Protein AF-A0A423K0E0-F1 (afdb_monomer)

pLDDT: mean 92.57, std 11.97, range [43.03, 98.81]

Nearest PDB structures (foldseek):
  6r1o-assembly1_A-2  TM=6.251E-01  e=2.276E+00  Escherichia coli

Secondary structure (DSSP, 8-state):
-HHHHHHHHHHHHHHHHHHHHHHHHHHHHHHHHHHHHHHHHHHHHT---HHHHHHHHHHHHHHHHHHHHHHHHTTGGGSTTTTTS--PPPPPPPPP-TT-GGG------

Structure (mmCIF, N/CA/C/O backbone):
data_AF-A0A423K0E0-F1
#
_entry.id   AF-A0A423K0E0-F1
#
loop_
_atom_site.group_PDB
_atom_site.id
_atom_site.type_symbol
_atom_site.label_atom_id
_atom_site.label_alt_id
_atom_site.label_comp_id
_atom_site.label_asym_id
_atom_site.label_entity_id
_atom_site.label_seq_id
_atom_site.pdbx_PDB_ins_code
_atom_site.Cartn_x
_atom_site.Cartn_y
_atom_site.Cartn_z
_atom_site.occupancy
_atom_site.B_iso_or_equiv
_atom_site.auth_seq_id
_atom_site.auth_comp_id
_atom_site.auth_asym_id
_atom_site.auth_atom_id
_atom_site.pdbx_PDB_model_num
ATOM 1 N N . MET A 1 1 ? 21.934 -0.387 -34.084 1.00 66.06 1 MET A N 1
ATOM 2 C CA . MET A 1 1 ? 21.129 0.817 -33.752 1.00 66.06 1 MET A CA 1
ATOM 3 C C . MET A 1 1 ? 19.669 0.481 -33.469 1.00 66.06 1 MET A C 1
ATOM 5 O O . MET A 1 1 ? 19.189 0.884 -32.421 1.00 66.06 1 MET A O 1
ATO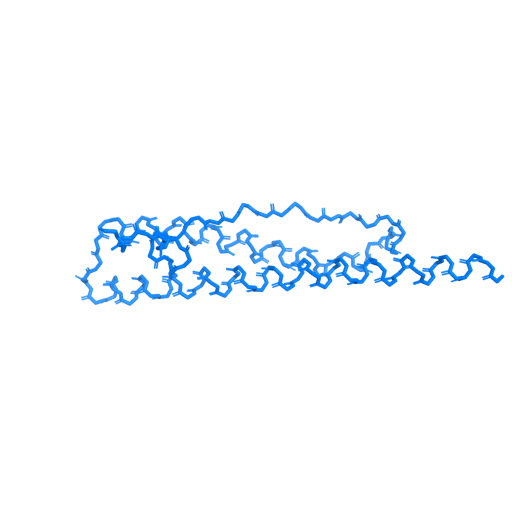M 9 N N . LYS A 1 2 ? 18.976 -0.276 -34.335 1.00 76.00 2 LYS A N 1
ATOM 10 C CA . LYS A 1 2 ? 17.572 -0.685 -34.125 1.00 76.00 2 LYS A CA 1
ATOM 11 C C . LYS A 1 2 ? 17.340 -1.406 -32.785 1.00 76.00 2 LYS A C 1
ATOM 13 O O . LYS A 1 2 ? 16.423 -1.041 -32.061 1.00 76.00 2 LYS A O 1
ATOM 18 N N . ASP A 1 3 ? 18.235 -2.314 -32.404 1.00 83.94 3 ASP A N 1
ATOM 19 C CA . ASP A 1 3 ? 18.090 -3.085 -31.157 1.00 83.94 3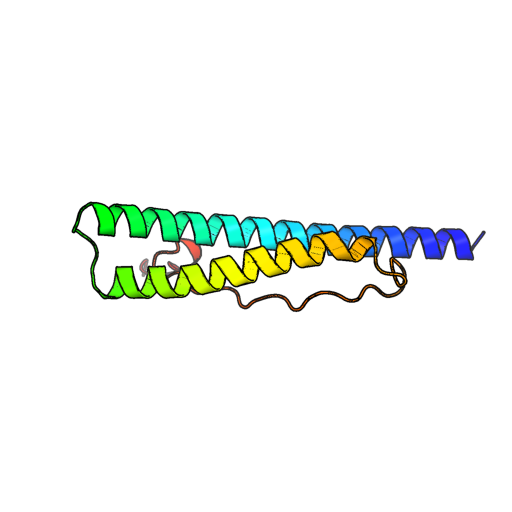 ASP A CA 1
ATOM 20 C C . ASP A 1 3 ? 18.274 -2.237 -29.894 1.00 83.94 3 ASP A C 1
ATOM 22 O O . ASP A 1 3 ? 17.579 -2.445 -28.907 1.00 83.94 3 ASP A O 1
ATOM 26 N N . ALA A 1 4 ? 19.149 -1.226 -29.937 1.00 87.88 4 ALA A N 1
ATOM 27 C CA . ALA A 1 4 ? 19.344 -0.301 -28.819 1.00 87.88 4 ALA A CA 1
ATOM 28 C C . ALA A 1 4 ? 18.102 0.577 -28.579 1.00 87.88 4 ALA A C 1
ATOM 30 O O . ALA A 1 4 ? 17.768 0.873 -27.436 1.00 87.88 4 ALA A O 1
ATOM 31 N N . ILE A 1 5 ? 17.395 0.958 -29.649 1.00 93.25 5 ILE A N 1
ATOM 32 C CA . ILE A 1 5 ? 16.140 1.719 -29.557 1.00 93.25 5 ILE A CA 1
ATOM 33 C C . ILE A 1 5 ? 15.037 0.850 -28.944 1.00 93.25 5 ILE A C 1
ATOM 35 O O . ILE A 1 5 ? 14.324 1.307 -28.055 1.00 93.25 5 ILE A O 1
ATOM 39 N N . VAL A 1 6 ? 14.927 -0.412 -29.374 1.00 93.25 6 VAL A N 1
ATOM 40 C CA . VAL A 1 6 ? 13.949 -1.368 -28.824 1.00 93.25 6 VAL A CA 1
ATOM 41 C C . VAL A 1 6 ? 14.202 -1.614 -27.335 1.00 93.25 6 VAL A C 1
ATOM 43 O O . VAL A 1 6 ? 13.281 -1.533 -26.528 1.00 93.25 6 VAL A O 1
ATOM 46 N N . GLN A 1 7 ? 15.461 -1.833 -26.963 1.00 92.12 7 GLN A N 1
ATOM 47 C CA . GLN A 1 7 ? 15.897 -2.012 -25.578 1.00 92.12 7 GLN A CA 1
ATOM 48 C C . GLN A 1 7 ? 15.597 -0.786 -24.702 1.00 92.12 7 GLN A C 1
ATOM 50 O O . GLN A 1 7 ? 15.068 -0.913 -23.599 1.00 92.12 7 GLN A O 1
ATOM 55 N N . ALA A 1 8 ? 15.865 0.422 -25.203 1.00 94.06 8 ALA A N 1
ATOM 56 C CA . ALA A 1 8 ? 15.539 1.652 -24.488 1.00 94.06 8 ALA A CA 1
ATOM 57 C C . ALA A 1 8 ? 14.023 1.825 -24.277 1.00 94.06 8 ALA A C 1
ATOM 59 O O . ALA A 1 8 ? 13.604 2.234 -23.193 1.00 94.06 8 ALA A O 1
ATOM 60 N N . ALA A 1 9 ? 13.207 1.484 -25.281 1.00 95.12 9 ALA A N 1
ATOM 61 C CA . ALA A 1 9 ? 11.750 1.543 -25.185 1.00 95.12 9 ALA A CA 1
ATOM 62 C C . ALA A 1 9 ? 11.205 0.550 -24.144 1.00 95.12 9 ALA A C 1
ATOM 64 O O . ALA A 1 9 ? 10.440 0.947 -23.268 1.00 95.12 9 ALA A O 1
ATOM 65 N N . GLN A 1 10 ? 11.672 -0.701 -24.175 1.00 95.31 10 GLN A N 1
ATOM 66 C CA . GLN A 1 10 ? 11.305 -1.727 -23.193 1.00 95.31 10 GLN A CA 1
ATOM 67 C C . GLN A 1 10 ? 11.686 -1.320 -21.763 1.00 95.31 10 GLN A C 1
ATOM 69 O O . GLN A 1 10 ? 10.900 -1.483 -20.833 1.00 95.31 10 GLN A O 1
ATOM 74 N N . LEU A 1 11 ? 12.875 -0.738 -21.570 1.00 97.12 11 LEU A N 1
ATOM 75 C CA . LEU A 1 11 ? 13.290 -0.239 -20.259 1.00 97.12 11 LEU A CA 1
ATOM 76 C C . LEU A 1 11 ? 12.397 0.911 -19.778 1.00 97.12 11 LEU A C 1
ATOM 78 O O . LEU A 1 11 ? 12.086 0.990 -18.589 1.00 97.12 11 LEU A O 1
ATOM 82 N N . ALA A 1 12 ? 12.013 1.823 -20.673 1.00 97.88 12 ALA A N 1
ATOM 83 C CA . ALA A 1 12 ? 11.129 2.934 -20.335 1.00 97.88 12 ALA A CA 1
ATOM 84 C C . ALA A 1 12 ? 9.733 2.438 -19.925 1.00 97.88 12 ALA A C 1
ATOM 86 O O . ALA A 1 12 ? 9.205 2.885 -18.908 1.00 97.88 12 ALA A O 1
ATOM 87 N N . GLU A 1 13 ? 9.181 1.475 -20.663 1.00 97.94 13 GLU A N 1
ATOM 88 C CA . GLU A 1 13 ? 7.895 0.844 -20.362 1.00 97.94 13 GLU A CA 1
ATOM 89 C C . GLU A 1 13 ? 7.921 0.116 -19.012 1.00 97.94 13 GLU A C 1
ATOM 91 O O . GLU A 1 13 ? 7.096 0.398 -18.142 1.00 97.94 13 GLU A O 1
ATOM 96 N N . ALA A 1 14 ? 8.932 -0.725 -18.768 1.00 97.88 14 ALA A N 1
ATOM 97 C CA . ALA A 1 14 ? 9.074 -1.442 -17.502 1.00 97.88 14 ALA A CA 1
ATOM 98 C C . ALA A 1 14 ? 9.226 -0.488 -16.301 1.00 97.88 14 ALA A C 1
ATOM 100 O O . ALA A 1 14 ? 8.689 -0.737 -15.218 1.00 97.88 14 ALA A O 1
ATOM 101 N N . LYS A 1 15 ? 9.939 0.636 -16.476 1.00 98.44 15 LYS A N 1
ATOM 102 C CA . LYS A 1 15 ? 10.047 1.687 -15.449 1.00 98.44 15 LYS A CA 1
ATOM 103 C C . LYS A 1 15 ? 8.703 2.352 -15.170 1.00 98.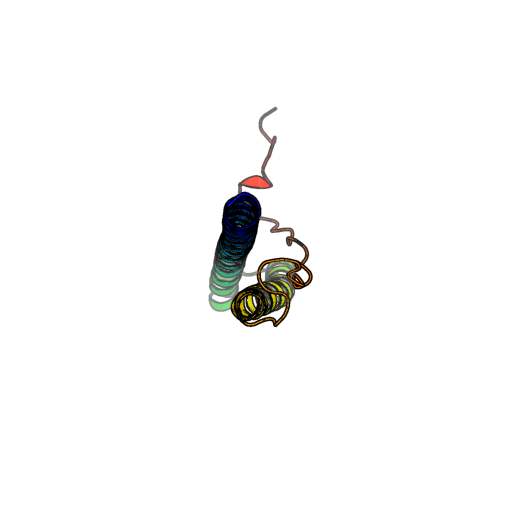44 15 LYS A C 1
ATOM 105 O O . LYS A 1 15 ? 8.392 2.593 -14.004 1.00 98.44 15 LYS A O 1
ATOM 110 N N . LEU A 1 16 ? 7.929 2.651 -16.212 1.00 98.50 16 LEU A N 1
ATOM 111 C CA . LEU A 1 16 ? 6.609 3.257 -16.070 1.00 98.50 16 LEU A CA 1
ATOM 112 C C . LEU A 1 16 ? 5.649 2.311 -15.342 1.00 98.50 16 LEU A C 1
ATOM 114 O O . LEU A 1 16 ? 4.964 2.736 -14.413 1.00 98.50 16 LEU A O 1
ATOM 118 N N . GLU A 1 17 ? 5.655 1.025 -15.696 1.00 98.44 17 GLU A N 1
ATOM 119 C CA . GLU A 1 17 ? 4.845 0.012 -15.022 1.00 98.44 17 GLU A CA 1
ATOM 120 C C . GLU A 1 17 ? 5.238 -0.129 -13.540 1.00 98.44 17 GLU A C 1
ATOM 122 O O . GLU A 1 17 ? 4.371 -0.096 -12.660 1.00 98.44 17 GLU A O 1
ATOM 127 N N . LEU A 1 18 ? 6.540 -0.209 -13.230 1.00 98.50 18 LEU A N 1
ATOM 128 C CA . LEU A 1 18 ? 7.017 -0.258 -11.844 1.00 98.50 18 LEU A CA 1
ATOM 129 C C . LEU A 1 18 ? 6.600 0.994 -11.059 1.00 98.50 18 LEU A C 1
ATOM 131 O O . LEU A 1 18 ? 6.193 0.884 -9.899 1.00 98.50 18 LEU A O 1
ATOM 135 N N . ALA A 1 19 ? 6.696 2.177 -11.670 1.00 98.62 19 ALA A N 1
ATOM 136 C CA . ALA A 1 19 ? 6.284 3.433 -11.052 1.00 98.62 19 ALA A CA 1
ATOM 137 C C . ALA A 1 19 ? 4.774 3.452 -10.770 1.00 98.62 19 ALA A C 1
ATOM 139 O O . ALA A 1 19 ? 4.374 3.791 -9.657 1.00 98.62 19 ALA A O 1
ATOM 140 N N . ALA A 1 20 ? 3.946 3.013 -11.722 1.00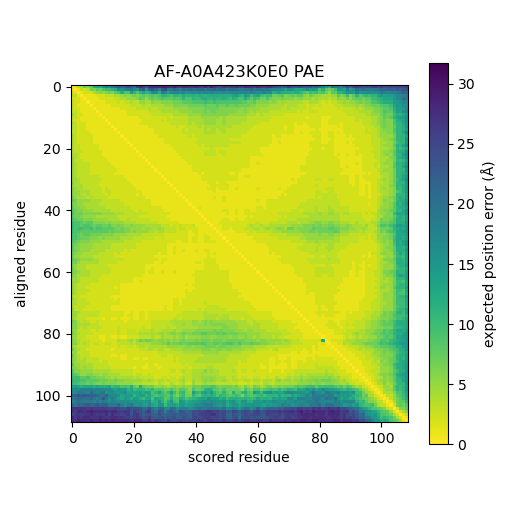 98.62 20 ALA A N 1
ATOM 141 C CA . ALA A 1 20 ? 2.497 2.928 -11.558 1.00 98.62 20 ALA A CA 1
ATOM 142 C C . ALA A 1 20 ? 2.099 1.961 -10.430 1.00 98.62 20 ALA A C 1
ATOM 144 O O . ALA A 1 20 ? 1.304 2.319 -9.558 1.00 98.62 20 ALA A O 1
ATOM 145 N N . LYS A 1 21 ? 2.705 0.766 -10.378 1.00 98.69 21 LYS A N 1
ATOM 146 C CA . LYS A 1 21 ? 2.468 -0.206 -9.295 1.00 98.69 21 LYS A CA 1
ATOM 147 C C . LYS A 1 21 ? 2.902 0.337 -7.930 1.00 98.69 21 LYS A C 1
ATOM 149 O O . LYS A 1 21 ? 2.183 0.160 -6.947 1.00 98.69 21 LYS A O 1
ATOM 154 N N . ASN A 1 22 ? 4.040 1.036 -7.860 1.00 98.62 22 ASN A N 1
ATOM 155 C CA . ASN A 1 22 ? 4.494 1.680 -6.623 1.00 98.62 22 ASN A CA 1
ATOM 156 C C . ASN A 1 22 ? 3.548 2.795 -6.172 1.00 98.62 22 ASN A C 1
ATOM 158 O O . ASN A 1 22 ? 3.195 2.839 -4.996 1.00 98.62 22 ASN A O 1
ATOM 162 N N . ALA A 1 23 ? 3.123 3.668 -7.087 1.00 98.62 23 ALA A N 1
ATOM 163 C CA . ALA A 1 23 ? 2.182 4.742 -6.790 1.00 98.62 23 ALA A CA 1
ATOM 164 C C . ALA A 1 23 ? 0.856 4.183 -6.255 1.00 98.62 23 ALA A C 1
ATOM 166 O O . ALA A 1 23 ? 0.372 4.636 -5.217 1.00 98.62 23 ALA A O 1
ATOM 167 N N . LYS A 1 24 ? 0.322 3.131 -6.890 1.00 98.44 24 LYS A N 1
ATOM 168 C CA . LYS A 1 24 ? -0.882 2.442 -6.413 1.00 98.44 24 LYS A CA 1
ATOM 169 C C . LYS A 1 24 ? -0.690 1.854 -5.015 1.00 98.44 24 LYS A C 1
ATOM 171 O O . LYS A 1 24 ? -1.530 2.072 -4.147 1.00 98.44 24 LYS A O 1
ATOM 176 N N . ALA A 1 25 ? 0.422 1.158 -4.772 1.00 98.56 25 ALA A N 1
ATOM 177 C CA . ALA A 1 25 ? 0.709 0.583 -3.460 1.00 98.56 25 ALA A CA 1
ATOM 178 C C . ALA A 1 25 ? 0.834 1.658 -2.366 1.00 98.56 25 ALA A C 1
ATOM 180 O O . ALA A 1 25 ? 0.322 1.467 -1.269 1.00 98.56 25 ALA A O 1
ATOM 181 N N . VAL A 1 26 ? 1.476 2.796 -2.657 1.00 98.62 26 VAL A N 1
ATOM 182 C CA . VAL A 1 26 ? 1.556 3.940 -1.731 1.00 98.62 26 VAL A CA 1
ATOM 183 C C . VAL A 1 26 ? 0.164 4.470 -1.399 1.00 98.62 26 VAL A C 1
ATOM 185 O O . VAL A 1 26 ? -0.150 4.614 -0.222 1.00 98.62 26 VAL A O 1
ATOM 188 N N . ALA A 1 27 ? -0.669 4.713 -2.414 1.00 97.56 27 ALA A N 1
ATOM 189 C CA . ALA A 1 27 ? -2.019 5.233 -2.220 1.00 97.56 27 ALA A CA 1
ATOM 190 C C . ALA A 1 27 ? -2.883 4.283 -1.374 1.00 97.56 27 ALA A C 1
ATOM 192 O O . ALA A 1 27 ? -3.549 4.724 -0.442 1.00 97.56 27 ALA A O 1
ATOM 193 N N . GLN A 1 28 ? -2.821 2.975 -1.645 1.00 98.06 28 GLN A N 1
ATOM 194 C CA . GLN A 1 28 ? -3.553 1.974 -0.863 1.00 98.06 28 GLN A CA 1
ATOM 195 C C . GLN A 1 28 ? -3.050 1.886 0.579 1.00 98.06 28 GLN A C 1
ATOM 197 O O . GLN A 1 28 ? -3.858 1.878 1.500 1.00 98.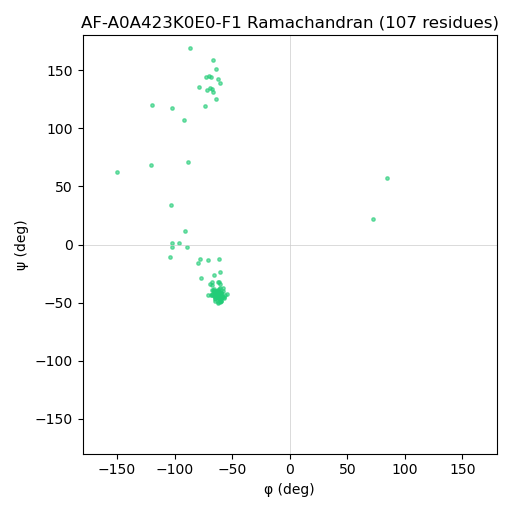06 28 GLN A O 1
ATOM 202 N N . ILE A 1 29 ? -1.730 1.882 0.800 1.00 98.50 29 ILE A N 1
ATOM 203 C CA . ILE A 1 29 ? -1.162 1.869 2.156 1.00 98.50 29 ILE A CA 1
ATOM 204 C C . ILE A 1 29 ? -1.606 3.101 2.941 1.00 98.50 29 ILE A C 1
ATOM 206 O O . ILE A 1 29 ? -2.000 2.948 4.090 1.00 98.50 29 ILE A O 1
ATOM 210 N N . ALA A 1 30 ? -1.551 4.291 2.338 1.00 97.75 30 ALA A N 1
ATOM 211 C CA . ALA A 1 30 ? -1.952 5.527 3.001 1.00 97.75 30 ALA A CA 1
ATOM 212 C C . ALA A 1 30 ? -3.437 5.498 3.383 1.00 97.75 30 ALA A C 1
ATOM 214 O O . ALA A 1 30 ? -3.763 5.691 4.546 1.00 97.75 30 ALA A O 1
ATOM 215 N N . ARG A 1 31 ? -4.315 5.155 2.431 1.00 96.62 31 ARG A N 1
ATOM 216 C CA . ARG A 1 31 ? -5.764 5.029 2.648 1.00 96.62 31 ARG A CA 1
ATOM 217 C C . ARG A 1 31 ? -6.112 4.028 3.757 1.00 96.62 31 ARG A C 1
ATOM 219 O O . ARG A 1 31 ? -6.945 4.316 4.606 1.00 96.62 31 ARG A O 1
ATOM 226 N N . ILE A 1 32 ? -5.486 2.849 3.755 1.00 97.50 32 ILE A N 1
ATOM 227 C CA . ILE A 1 32 ? -5.758 1.814 4.764 1.00 97.50 32 ILE A CA 1
ATOM 228 C C . ILE A 1 32 ? -5.200 2.225 6.130 1.00 97.50 32 ILE A C 1
ATOM 230 O O . ILE A 1 32 ? -5.879 2.040 7.134 1.00 97.50 32 ILE A O 1
ATOM 234 N N . GLN A 1 33 ? -3.978 2.767 6.179 1.00 98.38 33 GLN A N 1
ATOM 235 C CA . GLN A 1 33 ? -3.361 3.221 7.428 1.00 98.38 33 GLN A CA 1
ATOM 236 C C . GLN A 1 33 ? -4.199 4.323 8.082 1.00 98.38 33 GLN A C 1
ATOM 238 O O . GLN A 1 33 ? -4.479 4.224 9.267 1.00 98.38 33 GLN A O 1
ATOM 243 N N . ASP A 1 34 ? -4.659 5.301 7.302 1.00 97.38 34 ASP A N 1
ATOM 244 C CA . ASP A 1 34 ? -5.506 6.396 7.782 1.00 97.38 34 ASP A CA 1
ATOM 245 C C . ASP A 1 34 ? -6.801 5.887 8.442 1.00 97.38 34 ASP A C 1
ATOM 247 O O . ASP A 1 34 ? -7.139 6.285 9.559 1.00 97.38 34 ASP A O 1
ATOM 251 N N . ARG A 1 35 ? -7.486 4.917 7.815 1.00 97.25 35 ARG A N 1
ATOM 252 C CA . ARG A 1 35 ? -8.681 4.297 8.409 1.00 97.25 35 ARG A CA 1
ATOM 253 C C . ARG A 1 35 ? -8.356 3.475 9.656 1.00 97.25 35 ARG A C 1
ATOM 255 O O . ARG A 1 35 ? -9.099 3.558 10.629 1.00 97.25 35 ARG A O 1
ATOM 262 N N . VAL A 1 36 ? -7.271 2.696 9.639 1.00 98.06 36 VAL A N 1
ATOM 263 C CA . VAL A 1 36 ? -6.819 1.910 10.803 1.00 98.06 36 VAL A CA 1
ATOM 264 C C . VAL A 1 36 ? -6.534 2.820 11.995 1.00 98.06 36 VAL A C 1
ATOM 266 O O . VAL A 1 36 ? -6.958 2.502 13.106 1.00 98.06 36 VAL A O 1
ATOM 269 N N . ASP A 1 37 ? -5.858 3.944 11.758 1.00 98.38 37 ASP A N 1
ATOM 270 C CA . ASP A 1 37 ? -5.523 4.922 12.792 1.00 98.38 37 ASP A CA 1
ATOM 271 C C . ASP A 1 37 ? -6.798 5.597 13.319 1.00 98.38 37 ASP A C 1
ATOM 273 O O . ASP A 1 37 ? -6.998 5.673 14.528 1.00 98.38 37 ASP A O 1
ATOM 277 N N . THR A 1 38 ? -7.716 5.981 12.424 1.00 97.06 38 THR A N 1
ATOM 278 C CA . THR A 1 38 ? -9.012 6.578 12.788 1.00 97.06 38 THR A CA 1
ATOM 279 C C . THR A 1 38 ? -9.858 5.653 13.665 1.00 97.06 38 THR A C 1
ATOM 281 O O . THR A 1 38 ? -10.406 6.093 14.673 1.00 97.06 38 THR A O 1
ATOM 284 N N . LEU A 1 39 ? -9.955 4.370 13.303 1.00 97.12 39 LEU A N 1
ATOM 285 C CA . LEU A 1 39 ? -10.631 3.359 14.122 1.00 97.12 39 LEU A CA 1
ATOM 286 C C . LEU A 1 39 ? -9.927 3.185 15.475 1.00 97.12 39 LEU A C 1
ATOM 288 O O . LEU A 1 39 ? -10.586 3.085 16.505 1.00 97.12 39 LEU A O 1
ATOM 292 N N . GLY A 1 40 ? -8.591 3.228 15.478 1.00 97.94 40 GLY A N 1
ATOM 293 C CA . GLY A 1 40 ? -7.780 3.168 16.694 1.00 97.94 40 GLY A CA 1
ATOM 294 C C . GLY A 1 40 ? -8.103 4.288 17.677 1.00 97.94 40 GLY A C 1
ATOM 295 O O . GLY A 1 40 ? -8.231 4.022 18.865 1.00 97.94 40 GLY A O 1
ATOM 296 N N . TYR A 1 41 ? -8.336 5.511 17.193 1.00 98.12 41 TYR A N 1
ATOM 297 C CA . TYR A 1 41 ? -8.740 6.625 18.057 1.00 98.12 41 TYR A CA 1
ATOM 298 C C . TYR A 1 41 ? -10.074 6.360 18.770 1.00 98.12 41 TYR A C 1
ATOM 300 O O . TYR A 1 41 ? -10.199 6.673 19.952 1.00 98.12 41 TYR A O 1
ATOM 308 N N . GLY A 1 42 ? -11.054 5.768 18.078 1.00 97.56 42 GLY A N 1
ATOM 309 C CA . GLY A 1 42 ? -12.341 5.393 18.675 1.00 97.56 42 GLY A CA 1
ATOM 310 C C . GLY A 1 42 ? -12.212 4.260 19.696 1.00 97.56 42 GLY A C 1
ATOM 311 O O . GLY A 1 42 ? -12.842 4.312 20.751 1.00 97.56 42 GLY A O 1
ATOM 312 N N . ILE A 1 43 ? -11.358 3.270 19.418 1.00 97.31 43 ILE A N 1
ATOM 313 C CA . ILE A 1 43 ? -11.073 2.155 20.336 1.00 97.31 43 ILE A CA 1
ATOM 314 C C . ILE A 1 43 ? -10.395 2.675 21.606 1.00 97.31 43 ILE A C 1
ATOM 316 O O . ILE A 1 43 ? -10.850 2.384 22.710 1.00 97.31 43 ILE A O 1
ATOM 320 N N . ASP A 1 44 ? -9.358 3.502 21.460 1.00 98.06 44 ASP A N 1
ATOM 321 C CA . ASP A 1 44 ? -8.627 4.090 22.587 1.00 98.06 44 ASP A CA 1
ATOM 322 C C . ASP A 1 44 ? -9.528 4.993 23.450 1.00 98.06 44 ASP A C 1
ATOM 324 O O . ASP A 1 44 ? -9.351 5.071 24.668 1.00 98.06 44 ASP A O 1
ATOM 328 N N . ALA A 1 45 ? -10.512 5.659 22.835 1.00 98.00 45 ALA A N 1
ATOM 329 C CA . ALA A 1 45 ? -11.513 6.467 23.528 1.00 98.00 45 ALA A CA 1
ATOM 330 C C . ALA A 1 45 ? -12.634 5.639 24.193 1.00 98.00 45 ALA A C 1
ATOM 332 O O . ALA A 1 45 ? -13.385 6.182 25.003 1.00 98.00 45 ALA A O 1
ATOM 333 N N . GLY A 1 46 ? -12.756 4.344 23.878 1.00 97.31 46 GLY A N 1
ATOM 334 C CA . GLY A 1 46 ? -13.865 3.494 24.325 1.00 97.31 46 GLY A CA 1
ATOM 335 C C . GLY A 1 46 ? -15.198 3.790 23.626 1.00 97.31 46 GLY A C 1
ATOM 336 O O . GLY A 1 46 ? -16.254 3.491 24.179 1.00 97.31 46 GLY A O 1
ATOM 337 N N . GLU A 1 47 ? -15.154 4.401 22.440 1.00 96.81 47 GLU A N 1
ATOM 338 C CA . GLU A 1 47 ? -16.324 4.777 21.631 1.00 96.81 47 GLU A CA 1
ATOM 339 C C . GLU A 1 47 ? -16.557 3.841 20.432 1.00 96.81 47 GLU A C 1
ATOM 341 O O . GLU A 1 47 ? -17.602 3.923 19.787 1.00 96.81 47 GLU A O 1
ATOM 346 N N . ALA A 1 48 ? -15.598 2.964 20.120 1.00 96.56 48 ALA A N 1
ATOM 347 C CA . ALA A 1 48 ? -15.704 2.017 19.014 1.00 96.56 48 ALA A CA 1
ATOM 348 C C . ALA A 1 48 ? -16.737 0.911 19.275 1.00 96.56 48 ALA A C 1
ATOM 350 O O . ALA A 1 48 ? -16.902 0.425 20.395 1.00 96.56 48 ALA A O 1
ATOM 351 N N . THR A 1 49 ? -17.409 0.499 18.204 1.00 96.69 49 THR A N 1
ATOM 352 C CA . THR A 1 49 ? -18.308 -0.662 18.177 1.00 96.69 49 THR A CA 1
ATOM 353 C C . THR A 1 49 ? -17.550 -1.965 17.893 1.00 96.69 49 THR A C 1
ATOM 355 O O . THR A 1 49 ? -16.392 -1.947 17.470 1.00 96.69 49 THR A O 1
ATOM 358 N N . GLU A 1 50 ? -18.206 -3.119 18.068 1.00 96.06 50 GLU A N 1
ATOM 359 C CA . GLU A 1 50 ? -17.632 -4.416 17.669 1.00 96.06 50 GLU A CA 1
ATOM 360 C C . GLU A 1 50 ? -17.350 -4.458 16.155 1.00 96.06 50 GLU A C 1
ATOM 362 O O . GLU A 1 50 ? -16.366 -5.052 15.707 1.00 96.06 50 GLU A O 1
ATOM 367 N N . GLU A 1 51 ? -18.182 -3.789 15.355 1.00 94.56 51 GLU A N 1
ATOM 368 C CA . GLU A 1 51 ? -17.991 -3.652 13.916 1.00 94.56 51 GLU A CA 1
ATOM 369 C C . GLU A 1 51 ? -16.753 -2.814 13.564 1.00 94.56 51 GLU A C 1
ATOM 371 O O . GLU A 1 51 ? -16.023 -3.173 12.636 1.00 94.56 51 GLU A O 1
ATOM 376 N N . ASP A 1 52 ? -16.480 -1.741 14.312 1.00 96.25 52 ASP A N 1
ATOM 377 C CA . ASP A 1 52 ? -15.279 -0.912 14.143 1.00 96.25 52 ASP A CA 1
ATOM 378 C C . ASP A 1 52 ? -14.002 -1.714 14.446 1.00 96.25 52 ASP A C 1
ATOM 380 O O . ASP A 1 52 ? -13.031 -1.669 13.682 1.00 96.25 52 ASP A O 1
ATOM 384 N N . GLU A 1 53 ? -14.008 -2.500 15.527 1.00 97.19 53 GLU A N 1
ATOM 385 C CA . GLU A 1 53 ? -12.893 -3.384 15.887 1.00 97.19 53 GLU A CA 1
ATOM 386 C C . GLU A 1 53 ? -12.666 -4.473 14.826 1.00 97.19 53 GLU A C 1
ATOM 388 O O . GLU A 1 53 ? -11.527 -4.746 14.423 1.00 97.19 53 GLU A O 1
ATOM 393 N N . ALA A 1 54 ? -13.749 -5.069 14.316 1.00 96.56 54 ALA A N 1
ATOM 394 C CA . ALA A 1 54 ? -13.687 -6.068 13.255 1.00 96.56 54 ALA A CA 1
ATOM 395 C C . ALA A 1 54 ? -13.161 -5.479 11.932 1.00 96.56 54 ALA A C 1
ATOM 397 O O . ALA A 1 54 ? -12.325 -6.105 11.265 1.00 96.56 54 ALA A O 1
ATOM 398 N N . GLU A 1 55 ? -13.598 -4.267 11.561 1.00 95.94 55 GLU A N 1
ATOM 399 C CA . GLU A 1 55 ? -13.065 -3.539 10.405 1.00 95.94 55 GLU A CA 1
ATOM 400 C C . GLU A 1 55 ? -11.562 -3.295 10.587 1.00 95.94 55 GLU A C 1
ATOM 402 O O . GLU A 1 55 ? -10.774 -3.632 9.696 1.00 95.94 55 GLU A O 1
ATOM 407 N N . GLN A 1 56 ? -11.131 -2.789 11.748 1.00 97.38 56 GLN A N 1
ATOM 408 C CA . GLN A 1 56 ? -9.720 -2.501 12.008 1.00 97.38 56 GLN A CA 1
ATOM 409 C C . GLN A 1 56 ? -8.856 -3.766 11.895 1.00 97.38 56 GLN A C 1
ATOM 411 O O . GLN A 1 56 ? -7.821 -3.753 11.220 1.00 97.38 56 GLN A O 1
ATOM 416 N N . ALA A 1 57 ? -9.292 -4.877 12.495 1.00 97.62 57 ALA A N 1
ATOM 417 C CA . ALA A 1 57 ? -8.580 -6.151 12.439 1.00 97.62 57 ALA A CA 1
ATOM 418 C C . ALA A 1 57 ? -8.420 -6.659 10.994 1.00 97.62 57 ALA A C 1
ATOM 420 O O . ALA A 1 57 ? -7.331 -7.084 10.589 1.00 97.62 57 ALA A O 1
ATOM 421 N N . SER A 1 58 ? -9.478 -6.558 10.183 1.00 97.06 58 SER A N 1
ATOM 422 C CA . SER A 1 58 ? -9.443 -6.903 8.757 1.00 97.06 58 SER A CA 1
ATOM 423 C C . SER A 1 58 ? -8.502 -5.986 7.964 1.00 97.06 58 SER A C 1
ATOM 425 O O . SER A 1 58 ? -7.684 -6.443 7.151 1.00 97.06 58 SER A O 1
ATOM 427 N N . LEU A 1 59 ? -8.550 -4.678 8.219 1.00 97.62 59 LEU A N 1
ATOM 428 C CA . LEU A 1 59 ? -7.708 -3.700 7.536 1.00 97.62 59 LEU A CA 1
ATOM 429 C C . LEU A 1 59 ? -6.225 -3.848 7.894 1.00 97.62 59 LEU A C 1
ATOM 431 O O . LEU A 1 59 ? -5.381 -3.675 7.015 1.00 97.62 59 LEU A O 1
ATOM 435 N N . LEU A 1 60 ? -5.879 -4.262 9.115 1.00 98.38 60 LEU A N 1
ATOM 436 C CA . LEU A 1 60 ? -4.495 -4.572 9.501 1.00 98.38 60 LEU A CA 1
ATOM 437 C C . LEU A 1 60 ? -3.895 -5.720 8.669 1.00 98.38 60 LEU A C 1
ATOM 439 O O . LEU A 1 60 ? -2.726 -5.653 8.265 1.00 98.38 60 LEU A O 1
ATOM 443 N N . LEU A 1 61 ? -4.687 -6.750 8.349 1.00 98.00 61 LEU A N 1
ATOM 444 C CA . LEU A 1 61 ? -4.258 -7.840 7.464 1.00 98.00 61 LEU A CA 1
ATOM 445 C C . LEU A 1 61 ? -4.003 -7.333 6.039 1.00 98.00 61 LEU A C 1
ATOM 447 O O . LEU A 1 61 ? -2.970 -7.647 5.436 1.00 98.00 61 LEU A O 1
ATOM 451 N N . ASN A 1 62 ? -4.903 -6.495 5.523 1.00 98.12 62 ASN A N 1
ATOM 452 C CA . ASN A 1 62 ? -4.758 -5.877 4.207 1.00 98.12 62 ASN A CA 1
ATOM 453 C C . ASN A 1 62 ? -3.536 -4.952 4.146 1.00 98.12 62 ASN A C 1
ATOM 455 O O . ASN A 1 62 ? -2.726 -5.044 3.223 1.00 98.12 62 ASN A O 1
ATOM 459 N N . LEU A 1 63 ? -3.344 -4.109 5.159 1.00 98.50 63 LEU A N 1
ATOM 460 C CA . LEU A 1 63 ? -2.202 -3.209 5.283 1.00 98.50 63 LEU A CA 1
ATOM 461 C C . LEU A 1 63 ? -0.877 -3.972 5.239 1.00 98.50 63 LEU A C 1
ATOM 463 O O . LEU A 1 63 ? 0.058 -3.563 4.545 1.00 98.50 63 LEU A O 1
ATOM 467 N N . LYS A 1 64 ? -0.799 -5.105 5.945 1.00 98.62 64 LYS A N 1
ATOM 468 C CA . LYS A 1 64 ? 0.361 -5.997 5.897 1.00 98.62 64 LYS A CA 1
ATOM 469 C C . LYS A 1 64 ? 0.597 -6.517 4.478 1.00 98.62 64 LYS A C 1
ATOM 471 O O . LYS A 1 64 ? 1.723 -6.413 3.994 1.00 98.62 64 LYS A O 1
ATOM 476 N N . ALA A 1 65 ? -0.436 -7.015 3.797 1.00 98.62 65 ALA A N 1
ATOM 477 C CA . ALA A 1 65 ? -0.319 -7.519 2.427 1.00 98.62 65 ALA A CA 1
ATOM 478 C C . ALA A 1 65 ? 0.186 -6.440 1.451 1.00 98.62 65 ALA A C 1
ATOM 480 O O . ALA A 1 65 ? 1.125 -6.683 0.690 1.00 98.62 65 ALA A O 1
ATOM 481 N N . TRP A 1 66 ? -0.357 -5.221 1.528 1.00 98.69 66 TRP A N 1
ATOM 482 C CA . TRP A 1 66 ? 0.073 -4.086 0.706 1.00 98.69 66 TRP A CA 1
ATOM 483 C C . TRP A 1 66 ? 1.508 -3.632 1.011 1.00 98.69 66 TRP A C 1
ATOM 485 O O . TRP A 1 66 ? 2.282 -3.381 0.081 1.00 98.69 66 TRP A O 1
ATOM 495 N N . LYS A 1 67 ? 1.919 -3.596 2.287 1.00 98.75 67 LYS A N 1
ATOM 496 C CA . LYS A 1 67 ? 3.315 -3.317 2.681 1.00 98.75 67 LYS A CA 1
ATOM 497 C C . LYS A 1 67 ? 4.271 -4.398 2.156 1.00 98.75 67 LYS A C 1
ATOM 499 O O . LYS A 1 67 ? 5.326 -4.063 1.614 1.00 98.75 67 LYS A O 1
ATOM 504 N N . THR A 1 68 ? 3.896 -5.677 2.238 1.00 98.75 68 THR A N 1
ATOM 505 C CA . THR A 1 68 ? 4.673 -6.794 1.673 1.00 98.75 68 THR A CA 1
ATOM 506 C C . THR A 1 68 ? 4.790 -6.701 0.151 1.00 98.75 68 THR A C 1
ATOM 508 O O . THR A 1 68 ? 5.887 -6.864 -0.384 1.00 98.75 68 THR A O 1
ATOM 511 N N . TYR A 1 69 ? 3.700 -6.383 -0.548 1.00 98.81 69 TYR A N 1
ATOM 512 C CA . TYR A 1 69 ? 3.702 -6.163 -1.994 1.00 98.81 69 TYR A CA 1
ATOM 513 C C . TYR A 1 69 ? 4.640 -5.018 -2.395 1.00 98.81 69 TYR A C 1
ATOM 515 O O . TYR A 1 69 ? 5.514 -5.203 -3.242 1.00 98.81 69 TYR A O 1
ATOM 523 N N . LYS A 1 70 ? 4.549 -3.860 -1.726 1.00 98.56 70 LYS A N 1
ATOM 524 C CA . LYS A 1 70 ? 5.441 -2.716 -1.977 1.00 98.56 70 LYS A CA 1
ATOM 525 C C . LYS A 1 70 ? 6.911 -3.061 -1.732 1.00 98.56 70 LYS A C 1
ATOM 527 O O . LYS A 1 70 ? 7.775 -2.675 -2.516 1.00 98.56 70 LYS A O 1
ATOM 532 N N . PHE A 1 71 ? 7.201 -3.818 -0.675 1.00 98.62 71 PHE A N 1
ATOM 533 C CA . PHE A 1 71 ? 8.547 -4.329 -0.423 1.00 98.62 71 PHE A CA 1
ATOM 534 C C . PHE A 1 71 ? 9.030 -5.258 -1.550 1.00 98.62 71 PHE A C 1
ATOM 536 O O . PHE A 1 71 ? 10.172 -5.152 -1.993 1.00 98.62 71 PHE A O 1
ATOM 543 N N . ALA A 1 72 ? 8.165 -6.139 -2.060 1.00 98.62 72 ALA A N 1
ATOM 544 C CA . ALA A 1 72 ? 8.493 -7.024 -3.173 1.00 98.62 72 ALA A CA 1
ATOM 545 C C . ALA A 1 72 ? 8.737 -6.263 -4.490 1.00 98.62 72 ALA A C 1
ATOM 547 O O . ALA A 1 72 ? 9.684 -6.602 -5.201 1.00 98.62 72 ALA A O 1
ATOM 548 N N . LEU A 1 73 ? 7.966 -5.206 -4.780 1.00 98.56 73 LEU A N 1
ATOM 549 C CA . LEU A 1 73 ? 8.196 -4.328 -5.936 1.00 98.56 73 LEU A CA 1
ATOM 550 C C . LEU A 1 73 ? 9.597 -3.703 -5.917 1.00 98.56 73 LEU A C 1
ATOM 552 O O . LEU A 1 73 ? 10.244 -3.609 -6.958 1.00 98.56 73 LEU A O 1
ATOM 556 N N . GLY A 1 74 ? 10.104 -3.346 -4.732 1.00 97.81 74 GLY A N 1
ATOM 557 C CA . GLY A 1 74 ? 11.461 -2.818 -4.552 1.00 97.81 74 GLY A CA 1
ATOM 558 C C . GLY A 1 74 ? 12.582 -3.782 -4.961 1.00 97.81 74 GLY A C 1
ATOM 559 O O . GLY A 1 74 ? 13.725 -3.359 -5.103 1.00 97.81 74 GLY A O 1
ATOM 560 N N . LYS A 1 75 ? 12.267 -5.064 -5.184 1.00 98.12 75 LYS A N 1
ATOM 561 C CA . LYS A 1 75 ? 13.215 -6.094 -5.631 1.00 98.12 75 LYS A CA 1
ATOM 562 C C . LYS A 1 75 ? 13.102 -6.424 -7.123 1.00 98.12 75 LYS A C 1
ATOM 564 O O . LYS A 1 75 ? 13.859 -7.255 -7.610 1.00 98.12 75 LYS A O 1
ATOM 569 N N . VAL A 1 76 ? 12.170 -5.817 -7.862 1.00 98.19 76 VAL A N 1
ATOM 570 C CA . VAL A 1 76 ? 11.954 -6.143 -9.285 1.00 98.19 76 VAL A CA 1
ATOM 571 C C . VAL A 1 76 ? 13.161 -5.748 -10.138 1.00 98.19 76 VAL A C 1
ATOM 573 O O . VAL A 1 76 ? 13.582 -6.510 -11.002 1.00 98.19 76 VAL A O 1
ATOM 576 N N . THR A 1 77 ? 13.775 -4.598 -9.864 1.00 97.31 77 THR A N 1
ATOM 577 C CA . THR A 1 77 ? 14.899 -4.073 -10.660 1.00 97.31 77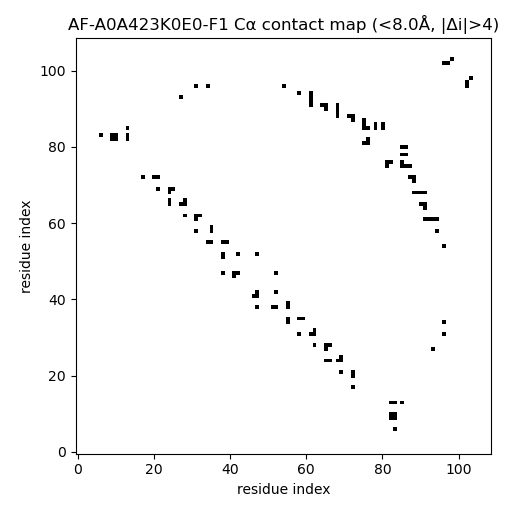 THR A CA 1
ATOM 578 C C . THR A 1 77 ? 16.207 -4.846 -10.488 1.00 97.31 77 THR A C 1
ATOM 580 O O . THR A 1 77 ? 17.120 -4.661 -11.288 1.00 97.31 77 THR A O 1
ATOM 583 N N . VAL A 1 78 ? 16.310 -5.709 -9.469 1.00 97.31 78 VAL A N 1
ATOM 584 C CA . VAL A 1 78 ? 17.477 -6.582 -9.244 1.00 97.31 78 VAL A CA 1
ATOM 585 C C . VAL A 1 78 ? 17.284 -7.991 -9.812 1.00 97.31 78 VAL A C 1
ATOM 587 O O . VAL A 1 78 ? 18.163 -8.837 -9.663 1.00 97.31 78 VAL A O 1
ATOM 590 N N . GLN A 1 79 ? 16.142 -8.274 -10.445 1.00 97.38 79 GLN A N 1
ATOM 591 C CA . GLN A 1 79 ? 15.904 -9.569 -11.077 1.00 97.38 79 GLN A CA 1
ATOM 592 C C . GLN A 1 79 ? 16.815 -9.754 -12.302 1.00 97.38 79 GLN A C 1
ATOM 594 O O . GLN A 1 79 ? 16.995 -8.809 -13.068 1.00 97.38 79 GLN A O 1
ATOM 599 N N . PRO A 1 80 ? 17.310 -10.975 -12.573 1.00 96.81 80 PRO A N 1
ATOM 600 C CA . PRO A 1 80 ? 18.090 -11.258 -13.783 1.00 96.81 80 PRO A CA 1
ATOM 601 C C . PRO A 1 80 ? 17.324 -11.001 -15.087 1.00 96.81 80 PRO A C 1
ATOM 603 O O . PRO A 1 80 ? 17.930 -10.789 -16.132 1.00 96.81 80 PRO A O 1
ATOM 606 N N . THR A 1 81 ? 15.991 -11.043 -15.034 1.00 95.06 81 THR A N 1
ATOM 607 C CA . THR A 1 81 ? 15.109 -10.799 -16.179 1.00 95.06 81 THR A CA 1
ATOM 608 C C . THR A 1 81 ? 14.727 -9.328 -16.338 1.00 95.06 81 THR A C 1
ATOM 610 O O . THR A 1 81 ? 14.034 -8.972 -17.296 1.00 95.06 81 THR A O 1
ATOM 613 N N . TRP A 1 82 ? 15.177 -8.454 -15.431 1.00 94.75 82 TRP A N 1
ATOM 614 C CA . TRP A 1 82 ? 14.994 -7.021 -15.590 1.00 94.75 82 TRP A CA 1
ATOM 615 C C . TRP A 1 82 ? 15.819 -6.515 -16.780 1.00 94.75 82 TRP A C 1
ATOM 617 O O . TRP A 1 82 ? 16.994 -6.832 -16.923 1.00 94.75 82 TRP A O 1
ATOM 627 N N . TYR A 1 83 ? 15.274 -5.695 -17.670 1.00 95.31 83 TYR A N 1
ATOM 62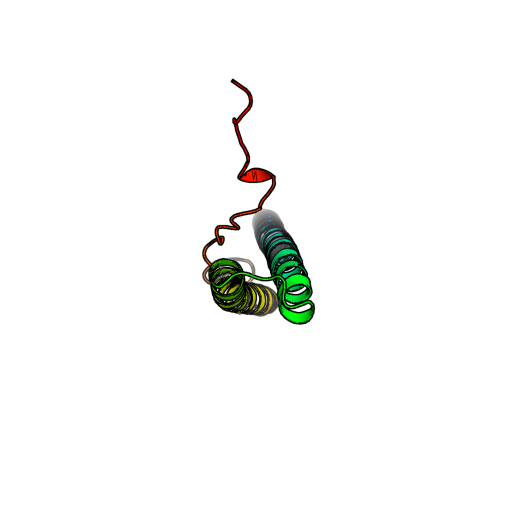8 C CA . TYR A 1 83 ? 13.911 -5.144 -17.754 1.00 95.31 83 TYR A CA 1
ATOM 629 C C . TYR A 1 83 ? 13.047 -5.857 -18.808 1.00 95.31 83 TYR A C 1
ATOM 631 O O . TYR A 1 83 ? 11.912 -5.457 -19.039 1.00 95.31 83 TYR A O 1
ATOM 639 N N . ALA A 1 84 ? 13.589 -6.875 -19.480 1.00 93.81 84 ALA A N 1
ATOM 640 C CA . ALA A 1 84 ? 12.977 -7.488 -20.656 1.00 93.81 84 ALA A CA 1
ATOM 641 C C . ALA A 1 84 ? 11.806 -8.433 -20.328 1.00 93.81 84 ALA A C 1
ATOM 643 O O . ALA A 1 84 ? 10.909 -8.596 -21.150 1.00 93.81 84 ALA A O 1
ATOM 644 N N . ALA A 1 85 ? 11.815 -9.064 -19.151 1.00 95.00 85 ALA A N 1
ATOM 645 C CA . ALA A 1 85 ? 10.767 -9.982 -18.699 1.00 95.00 85 ALA A CA 1
ATOM 646 C C . ALA A 1 85 ? 10.633 -9.969 -17.159 1.00 95.00 85 ALA A C 1
ATOM 648 O O . ALA A 1 85 ? 10.902 -10.980 -16.501 1.00 95.00 85 ALA A O 1
ATOM 649 N N . PRO A 1 86 ? 10.279 -8.824 -16.546 1.00 96.50 86 PRO A N 1
ATOM 650 C CA . PRO A 1 86 ? 10.144 -8.730 -15.097 1.00 96.50 86 PRO A CA 1
ATOM 651 C C . PRO A 1 86 ? 9.072 -9.691 -14.572 1.00 96.50 86 PRO A C 1
ATOM 653 O O . PRO A 1 86 ? 7.988 -9.818 -15.138 1.00 96.50 86 PRO A O 1
ATOM 656 N N . ILE A 1 87 ? 9.364 -10.339 -13.446 1.00 97.62 87 ILE A N 1
ATOM 657 C CA . ILE A 1 87 ? 8.392 -11.131 -12.694 1.00 97.62 87 ILE A CA 1
ATOM 658 C C . ILE A 1 87 ? 7.765 -10.214 -11.648 1.00 97.62 87 ILE A C 1
ATOM 660 O O . ILE A 1 87 ? 8.399 -9.840 -10.655 1.00 97.62 87 ILE A O 1
ATOM 664 N N . TRP A 1 88 ? 6.511 -9.842 -11.874 1.00 97.75 88 TRP A N 1
ATOM 665 C CA . TRP A 1 88 ? 5.772 -8.975 -10.967 1.00 97.75 88 TRP A CA 1
ATOM 666 C C . TRP A 1 88 ? 5.245 -9.755 -9.755 1.00 97.75 88 TRP A C 1
ATOM 668 O O . TRP A 1 88 ? 4.711 -10.853 -9.926 1.00 97.75 88 TRP A O 1
ATOM 678 N N . PRO A 1 89 ? 5.363 -9.217 -8.527 1.00 97.94 89 PRO A N 1
ATOM 679 C CA . PRO A 1 89 ? 4.690 -9.805 -7.377 1.00 97.94 89 PRO A CA 1
ATOM 680 C C . PRO A 1 89 ? 3.168 -9.730 -7.550 1.00 97.94 89 PRO A C 1
ATOM 682 O O . PRO A 1 89 ? 2.657 -8.806 -8.184 1.00 97.94 89 PRO A O 1
ATOM 685 N N . THR A 1 90 ? 2.446 -10.682 -6.961 1.00 98.06 90 THR A N 1
ATOM 686 C CA . THR A 1 90 ? 0.980 -10.671 -6.970 1.00 98.06 90 THR A CA 1
ATOM 687 C C . THR A 1 90 ? 0.465 -9.461 -6.206 1.00 98.06 90 THR A C 1
ATOM 689 O O . THR A 1 90 ? 0.816 -9.250 -5.043 1.00 98.06 90 THR A O 1
ATOM 692 N N . GLU A 1 91 ? -0.369 -8.671 -6.869 1.00 97.62 91 GLU A N 1
ATOM 693 C CA . GLU A 1 91 ? -1.009 -7.519 -6.256 1.00 97.62 91 GLU A CA 1
ATOM 694 C C . GLU A 1 91 ? -2.087 -7.974 -5.252 1.00 97.62 91 GLU A C 1
ATOM 696 O O . GLU A 1 91 ? -2.882 -8.858 -5.583 1.00 97.62 91 GLU A O 1
ATOM 701 N N . PRO A 1 92 ? -2.131 -7.412 -4.029 1.00 98.06 92 PRO A N 1
ATOM 702 C CA . PRO A 1 92 ? -3.182 -7.721 -3.066 1.00 98.06 92 PRO A CA 1
ATOM 703 C C . PRO A 1 92 ? -4.553 -7.214 -3.520 1.00 98.06 92 PRO A C 1
ATOM 705 O O . PRO A 1 92 ? -4.658 -6.267 -4.301 1.00 98.06 92 PRO A O 1
ATOM 708 N N . ALA A 1 93 ? -5.617 -7.798 -2.967 1.00 95.75 93 ALA A N 1
ATOM 709 C CA . ALA A 1 93 ? -6.962 -7.267 -3.148 1.00 95.75 93 ALA A CA 1
ATOM 710 C C . ALA A 1 93 ? -7.073 -5.850 -2.553 1.00 95.75 93 ALA A C 1
ATOM 712 O O . ALA A 1 93 ? -6.492 -5.542 -1.507 1.00 95.75 93 ALA A O 1
ATOM 713 N N . THR A 1 94 ? -7.823 -4.977 -3.225 1.00 93.75 94 THR A N 1
ATOM 714 C CA . THR A 1 94 ? -8.199 -3.677 -2.664 1.00 93.75 94 THR A CA 1
ATOM 715 C C . THR A 1 94 ? -9.266 -3.907 -1.595 1.00 93.75 94 THR A C 1
ATOM 717 O O . THR A 1 94 ? -10.323 -4.437 -1.934 1.00 93.75 94 THR A O 1
ATOM 720 N N . PRO A 1 95 ? -9.021 -3.534 -0.326 1.00 92.31 95 PRO A N 1
ATOM 721 C CA . PRO A 1 95 ? -10.023 -3.703 0.710 1.00 92.31 95 PRO A CA 1
ATOM 722 C C . PRO A 1 95 ? -11.155 -2.693 0.548 1.00 92.31 95 PRO A C 1
ATOM 724 O O . PRO A 1 95 ? -10.933 -1.518 0.210 1.00 92.31 95 PRO A O 1
ATOM 727 N N . GLU A 1 96 ? -12.353 -3.163 0.862 1.00 88.75 96 GLU A N 1
ATOM 728 C CA . GLU A 1 96 ? -13.498 -2.315 1.146 1.00 88.75 96 GLU A CA 1
ATOM 729 C C . GLU A 1 96 ? -13.263 -1.585 2.475 1.00 88.75 96 GLU A C 1
ATOM 731 O O . GLU A 1 96 ? -12.785 -2.175 3.443 1.00 88.75 96 GLU A O 1
ATOM 736 N N . ILE A 1 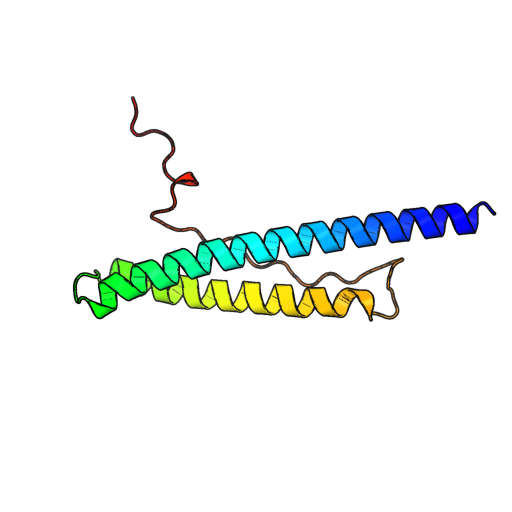97 ? -13.538 -0.283 2.489 1.00 89.88 97 ILE A N 1
ATOM 737 C CA . ILE A 1 97 ? -13.526 0.549 3.694 1.00 89.88 97 ILE A CA 1
ATOM 738 C C . ILE A 1 97 ? -14.939 1.099 3.822 1.00 89.88 97 ILE A C 1
ATOM 740 O O . ILE A 1 97 ? -15.410 1.786 2.911 1.00 89.88 97 ILE A O 1
ATOM 744 N N . VAL A 1 98 ? -15.610 0.785 4.929 1.00 80.44 98 VAL A N 1
ATOM 745 C CA . VAL A 1 98 ? -17.053 1.031 5.093 1.00 80.44 98 VAL A CA 1
ATOM 746 C C . VAL A 1 98 ? -17.351 2.531 5.088 1.00 80.44 98 VAL A C 1
ATOM 748 O O . VAL A 1 98 ? -18.303 2.996 4.463 1.00 80.44 98 VAL A O 1
ATOM 751 N N . ALA A 1 99 ? -16.492 3.321 5.732 1.00 76.94 99 ALA A N 1
ATOM 752 C CA . ALA A 1 99 ? -16.645 4.770 5.840 1.00 76.94 99 ALA A CA 1
ATOM 753 C C . ALA A 1 99 ? -15.951 5.569 4.719 1.00 76.94 99 ALA A C 1
ATOM 755 O O . ALA A 1 99 ? -15.813 6.786 4.841 1.00 76.94 99 ALA A O 1
ATOM 756 N N . ALA A 1 100 ? -15.496 4.924 3.643 1.00 72.19 100 ALA A N 1
ATOM 757 C CA . ALA A 1 100 ? -14.757 5.610 2.589 1.00 72.19 100 ALA A CA 1
ATOM 758 C C . ALA A 1 100 ? -15.647 6.617 1.831 1.00 72.19 100 ALA A C 1
ATOM 760 O O . ALA A 1 100 ? -16.739 6.247 1.386 1.00 72.19 100 ALA A O 1
ATOM 761 N N . PRO A 1 101 ? -15.201 7.874 1.633 1.00 65.06 101 PRO A N 1
ATOM 762 C CA . PRO A 1 101 ? -15.986 8.879 0.919 1.00 65.06 101 PRO A CA 1
ATOM 763 C C . PRO A 1 101 ? -16.269 8.466 -0.530 1.00 65.06 101 PRO A C 1
ATOM 765 O O . PRO A 1 101 ? -17.348 8.748 -1.040 1.00 65.06 101 PRO A O 1
ATOM 768 N N . GLU A 1 102 ? -15.357 7.735 -1.175 1.00 69.06 102 GLU A N 1
ATOM 769 C CA . GLU A 1 102 ? -15.566 7.167 -2.510 1.00 69.06 102 GLU A CA 1
ATOM 770 C C . GLU A 1 102 ? -16.668 6.092 -2.569 1.00 69.06 102 GLU A C 1
ATOM 772 O O . GLU A 1 102 ? -17.301 5.935 -3.611 1.00 69.06 102 GLU A O 1
ATOM 777 N N . SER A 1 103 ? -16.942 5.394 -1.460 1.00 62.81 103 SER A N 1
ATOM 778 C CA . SER A 1 103 ? -18.032 4.413 -1.354 1.00 62.81 103 SER A CA 1
ATOM 779 C C . SER A 1 103 ? -19.394 5.077 -1.132 1.00 62.81 103 SER A C 1
ATOM 781 O O . SER A 1 103 ? -20.431 4.448 -1.330 1.00 62.81 103 SER A O 1
ATOM 783 N N . ARG A 1 104 ? -19.422 6.360 -0.745 1.00 62.31 104 ARG A N 1
ATOM 784 C CA . ARG A 1 104 ? -20.657 7.127 -0.548 1.00 62.31 104 ARG A CA 1
ATOM 785 C C . ARG A 1 104 ? -21.100 7.781 -1.852 1.00 62.31 104 ARG A C 1
ATOM 787 O O . ARG A 1 104 ? -21.026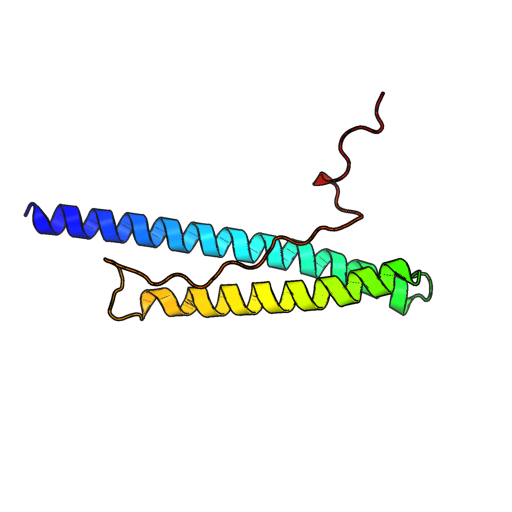 8.995 -2.019 1.00 62.31 104 ARG A O 1
ATOM 794 N N . THR A 1 105 ? -21.569 6.971 -2.796 1.00 61.28 105 THR A N 1
ATOM 795 C CA . THR A 1 105 ? -22.285 7.465 -3.979 1.00 61.28 105 THR A CA 1
ATOM 796 C C . THR A 1 105 ? -23.791 7.240 -3.792 1.00 61.28 105 THR A C 1
ATOM 798 O O . THR A 1 105 ? -24.229 6.101 -3.724 1.00 61.28 105 THR A O 1
ATOM 801 N N . ALA A 1 106 ? -24.563 8.336 -3.762 1.00 51.06 106 ALA A N 1
ATOM 802 C CA . ALA A 1 106 ? -26.024 8.399 -3.946 1.00 51.06 106 ALA A CA 1
ATOM 803 C C . ALA A 1 106 ? -26.982 8.145 -2.752 1.00 51.06 106 ALA A C 1
ATOM 805 O O . ALA A 1 106 ? -27.927 7.384 -2.894 1.00 51.06 106 ALA A O 1
ATOM 806 N N . ASP A 1 107 ? -26.860 8.913 -1.663 1.00 50.28 107 ASP A N 1
ATOM 807 C CA . ASP A 1 107 ? -28.019 9.256 -0.796 1.00 50.28 107 ASP A CA 1
ATOM 808 C C . ASP A 1 107 ? -28.494 10.707 -1.047 1.00 50.28 107 ASP A C 1
ATOM 810 O O . ASP A 1 107 ? -28.906 11.446 -0.156 1.00 50.28 107 ASP A O 1
ATOM 814 N N . LEU A 1 108 ? -28.384 11.147 -2.304 1.00 54.34 108 LEU A N 1
ATOM 815 C CA . LEU A 1 108 ? -28.961 12.395 -2.806 1.00 54.34 108 LEU A CA 1
ATOM 816 C C . LEU A 1 108 ? -29.929 12.060 -3.948 1.00 54.34 108 LEU A C 1
ATOM 818 O O . LEU A 1 108 ? -29.644 12.346 -5.112 1.00 54.34 108 LEU A O 1
ATOM 822 N N . LEU A 1 109 ? -31.043 11.412 -3.608 1.00 43.03 109 LEU A N 1
ATOM 823 C CA . LEU A 1 109 ? -32.261 11.348 -4.419 1.00 43.03 109 LEU A CA 1
ATOM 824 C C . LEU A 1 109 ? -33.471 11.625 -3.529 1.00 43.03 109 LEU A C 1
ATOM 826 O O . LEU A 1 109 ? -33.561 10.993 -2.456 1.00 43.03 109 LEU A O 1
#

Organism: NCBI:txid104087

Solvent-accessible surface area (backbone atoms only — not comparable to full-atom values): 6419 Å² total; per-residue (Å²): 110,71,64,62,53,53,52,50,50,44,43,51,50,44,50,50,53,53,49,50,55,48,53,51,36,50,52,52,42,51,57,44,48,52,50,41,52,56,44,45,54,30,50,76,69,69,70,50,51,75,64,47,54,51,50,34,58,53,46,52,55,49,42,50,46,36,52,50,42,48,57,49,56,75,50,37,81,74,39,92,42,45,56,86,59,64,76,76,73,76,78,66,82,84,79,88,56,93,85,37,71,86,72,68,74,80,95,80,126

Foldseek 3Di:
DVVVVVVVVLQVVQVVVLVVLLVVLVVLLVVLVVLLVVLVVCVVVVNHDPVSVVLNVVSVVVNVQSVVQNVVSVCQCVDPCPPVDTDHDDDDDRDDDPPDPVVPDDPPD

Mean predicted aligned error: 5.01 Å

Sequence (109 aa):
MKDAIVQAAQLAEAKLELAAKNAKAVAQIARIQDRVDTLGYGIDAGEATEEDEAEQASLLLNLKAWKTYKFALGKVTVQPTWYAAPIWPTEPATPEIVAAPESRTADLL

Radius of gyration: 19.27 Å; Cα contacts (8 Å, |Δi|>4): 72; chains: 1; bounding box: 53×24×58 Å